Protein AF-A0A8D9HMT9-F1 (afdb_monomer_lite)

Foldseek 3Di:
DLVVQPPDDDDDDPVVVVVVVVSVVCVPDPDLLPDALVNCVPRPLVSDDQKDALLRCCVVPNDPPDPPDDHDNRDIGGDRLVSNLSNVLVVLVVVLVVLVPDPDDPPVNPVVNVVSVVVNVVSCVVVVCVVVPPDD

Radius of gyration: 18.55 Å; chains: 1; bounding box: 44×44×48 Å

Secondary structure (DSSP, 8-state):
-GGGGGGG----TTHHHHHHHHHHHHHH-SSGGGS-HHHHHHHTTTTS-SEEEHHHHHHHH-----SS----TT-EEE-HHHHHHHHHHHHHHHHHHHHHHS---THHHHHHHHHHHHHHHHHHHHHHHHHH----

Organism: Brassica campestris (NCBI:txid3711)

Sequence (136 aa):
MIRSFASSVTYSGEAEEECSELIEYDASLDYLCNLSPQRFQALYASKLPQSITGEEFMEKYGDHWDSVTTIDRKGTYHIMAPTKHPIYENFGVQAFKALLTATPSEEQVIGLRGGLCTSAMIATVRVGLALMVQTD

pLDDT: mean 72.89, std 21.28, range [33.03, 95.69]

Structure (mmCIF, N/CA/C/O backbone):
data_AF-A0A8D9HMT9-F1
#
_entry.id   AF-A0A8D9HMT9-F1
#
loop_
_atom_site.group_PDB
_atom_site.id
_atom_site.type_symbol
_atom_site.label_atom_id
_atom_site.label_alt_id
_atom_site.label_comp_id
_atom_site.label_asym_id
_atom_site.label_entity_id
_atom_site.label_seq_id
_atom_site.pdbx_PDB_ins_code
_atom_site.Cartn_x
_atom_site.Cartn_y
_atom_site.Cartn_z
_atom_site.occupancy
_atom_site.B_iso_or_equiv
_atom_site.auth_seq_id
_atom_site.auth_comp_id
_atom_site.auth_asym_id
_atom_site.auth_atom_id
_atom_site.pdbx_PDB_model_num
ATOM 1 N N . MET A 1 1 ? -10.381 3.147 -1.752 1.00 47.28 1 MET A N 1
ATOM 2 C CA . MET A 1 1 ? -9.445 3.516 -0.662 1.00 47.28 1 MET A CA 1
ATOM 3 C C . MET A 1 1 ? -8.634 4.783 -0.978 1.00 47.28 1 MET A C 1
ATOM 5 O O . MET A 1 1 ? -8.598 5.669 -0.138 1.00 47.28 1 MET A O 1
ATOM 9 N N . ILE A 1 2 ? -8.074 4.940 -2.188 1.00 43.22 2 ILE A N 1
ATOM 10 C CA . ILE A 1 2 ? -7.237 6.103 -2.575 1.00 43.22 2 ILE A CA 1
ATOM 11 C C . ILE A 1 2 ? -8.010 7.443 -2.574 1.00 43.22 2 ILE A C 1
ATOM 13 O O . ILE A 1 2 ? -7.514 8.437 -2.047 1.00 43.22 2 ILE A O 1
ATOM 17 N N . ARG A 1 3 ? -9.273 7.461 -3.035 1.00 39.88 3 ARG A N 1
ATOM 18 C CA . ARG A 1 3 ? -10.115 8.680 -3.062 1.00 39.88 3 ARG A CA 1
ATOM 19 C C . ARG A 1 3 ? -10.289 9.368 -1.701 1.00 39.88 3 ARG A C 1
ATOM 21 O O . ARG A 1 3 ? -10.354 10.589 -1.649 1.00 39.88 3 ARG A O 1
ATOM 28 N N . SER A 1 4 ? -10.322 8.617 -0.596 1.00 42.62 4 SER A N 1
ATOM 29 C CA . SER A 1 4 ? -10.526 9.205 0.739 1.00 42.62 4 SER A CA 1
ATOM 30 C C . SER A 1 4 ? -9.288 9.937 1.274 1.00 42.62 4 SER A C 1
ATOM 32 O O . SER A 1 4 ? -9.415 10.697 2.229 1.00 42.62 4 SER A O 1
ATOM 34 N N . PHE A 1 5 ? -8.109 9.714 0.681 1.00 46.62 5 PHE A N 1
ATOM 35 C CA . PHE A 1 5 ? -6.842 10.330 1.094 1.00 46.62 5 PHE A CA 1
ATOM 36 C C . PHE A 1 5 ? -6.489 11.600 0.305 1.00 46.62 5 PHE A C 1
ATOM 38 O O . PHE A 1 5 ? -5.630 12.373 0.727 1.00 46.62 5 PHE A O 1
ATOM 45 N N . ALA A 1 6 ? -7.144 11.822 -0.836 1.00 43.75 6 ALA A N 1
ATOM 46 C CA . ALA A 1 6 ? -6.835 12.907 -1.764 1.00 43.75 6 ALA A CA 1
ATOM 47 C C . ALA A 1 6 ? -7.353 14.290 -1.318 1.00 43.75 6 ALA A C 1
ATOM 49 O O . ALA A 1 6 ? -6.872 15.307 -1.802 1.00 43.75 6 ALA A O 1
ATOM 50 N N . SER A 1 7 ? -8.298 14.353 -0.374 1.00 42.41 7 SER A N 1
ATOM 51 C CA . SER A 1 7 ? -9.077 15.572 -0.095 1.00 42.41 7 SER A CA 1
ATOM 52 C C . SER A 1 7 ? -8.351 16.688 0.687 1.00 42.41 7 SER A C 1
ATOM 54 O O . SER A 1 7 ? -8.995 17.678 1.022 1.00 42.41 7 SER A O 1
ATOM 56 N N . SER A 1 8 ? -7.061 16.565 1.027 1.00 41.22 8 SER A N 1
ATOM 57 C CA . SER A 1 8 ? -6.396 17.485 1.977 1.00 41.22 8 SER A CA 1
ATOM 58 C C . SER A 1 8 ? -5.182 18.258 1.435 1.00 41.22 8 SER A C 1
ATOM 60 O O . SER A 1 8 ? -4.301 18.609 2.220 1.00 41.22 8 SER A O 1
ATOM 62 N N . VAL A 1 9 ? -5.069 18.497 0.126 1.00 45.84 9 VAL A N 1
ATOM 63 C CA . VAL A 1 9 ? -3.913 19.211 -0.453 1.00 45.84 9 VAL A CA 1
ATOM 64 C C . VAL A 1 9 ? -4.343 20.577 -0.988 1.00 45.84 9 VAL A C 1
ATOM 66 O O . VAL A 1 9 ? -5.217 20.650 -1.841 1.00 45.84 9 VAL A O 1
ATOM 69 N N . THR A 1 10 ? -3.713 21.650 -0.505 1.00 43.03 10 THR A N 1
ATOM 70 C CA . THR A 1 10 ? -3.813 23.009 -1.061 1.00 43.03 10 THR A CA 1
ATOM 71 C C . THR A 1 10 ? -2.413 23.509 -1.425 1.00 43.03 10 THR A C 1
ATOM 73 O O . THR A 1 10 ? -1.565 23.592 -0.539 1.00 43.03 10 THR A O 1
ATOM 76 N N . TYR A 1 11 ? -2.147 23.820 -2.704 1.00 41.25 11 TYR A N 1
ATOM 77 C CA . TYR A 1 11 ? -0.969 24.589 -3.150 1.00 41.25 11 TYR A CA 1
ATOM 78 C C . TYR A 1 11 ? -1.106 25.074 -4.610 1.00 41.25 11 TYR A C 1
ATOM 80 O O . TYR A 1 11 ? -1.198 24.242 -5.496 1.00 41.25 11 TYR A O 1
ATOM 88 N N . SER A 1 12 ? -1.017 26.400 -4.799 1.00 46.94 12 SER A N 1
ATOM 89 C CA . SER A 1 12 ? -1.038 27.267 -6.006 1.00 46.94 12 SER A CA 1
ATOM 90 C C . SER A 1 12 ? -1.208 26.691 -7.438 1.00 46.94 12 SER A C 1
ATOM 92 O O . SER A 1 12 ? -0.366 25.950 -7.950 1.00 46.94 12 SER A O 1
ATOM 94 N N . GLY A 1 13 ? -2.213 27.263 -8.118 1.00 45.31 13 GLY A N 1
ATOM 95 C CA . GLY A 1 13 ? -2.948 26.916 -9.352 1.00 45.31 13 GLY A CA 1
ATOM 96 C C . GLY A 1 13 ? -2.320 26.418 -10.661 1.00 45.31 13 GLY A C 1
ATOM 97 O O . GLY A 1 13 ? -3.096 26.166 -11.570 1.00 45.31 13 GLY A O 1
ATOM 98 N N . GLU A 1 14 ? -1.009 26.223 -10.808 1.00 40.31 14 GLU A N 1
ATOM 99 C CA . GLU A 1 14 ? -0.453 25.558 -12.022 1.00 40.31 14 GLU A CA 1
ATOM 100 C C . GLU A 1 14 ? 0.119 24.173 -11.703 1.00 40.31 14 GLU A C 1
ATOM 102 O O . GLU A 1 14 ? 0.006 23.238 -12.489 1.00 40.31 14 GLU A O 1
ATOM 107 N N . ALA A 1 15 ? 0.618 24.003 -10.477 1.00 51.47 15 ALA A N 1
ATOM 108 C CA . ALA A 1 15 ? 0.893 22.692 -9.903 1.00 51.47 15 ALA A CA 1
ATOM 109 C C . ALA A 1 15 ? -0.397 21.960 -9.481 1.00 51.47 15 ALA A C 1
ATOM 111 O O . ALA A 1 15 ? -0.358 20.755 -9.244 1.00 51.47 15 ALA A O 1
ATOM 112 N N . GLU A 1 16 ? -1.529 22.668 -9.366 1.00 50.75 16 GLU A N 1
ATOM 113 C CA . GLU A 1 16 ? -2.823 22.089 -8.973 1.00 50.75 16 GLU A CA 1
ATOM 114 C C . GLU A 1 16 ? -3.378 21.155 -10.048 1.00 50.75 16 GLU A C 1
ATOM 116 O O . GLU A 1 16 ? -3.822 20.063 -9.700 1.00 50.75 16 GLU A O 1
ATOM 121 N N . GLU A 1 17 ? -3.301 21.524 -11.331 1.00 52.22 17 GLU A N 1
ATOM 122 C CA . GLU A 1 17 ? -3.840 20.689 -12.414 1.00 52.22 17 GLU A CA 1
ATOM 123 C C . GLU A 1 17 ? -2.993 19.429 -12.635 1.00 52.22 17 GLU A C 1
ATOM 125 O O . GLU A 1 17 ? -3.529 18.325 -12.597 1.00 52.22 17 GLU A O 1
ATOM 130 N N . GLU A 1 18 ? -1.662 19.555 -12.713 1.00 59.12 18 GLU A N 1
ATOM 131 C CA . GLU A 1 18 ? -0.759 18.399 -12.844 1.00 59.12 18 GLU A CA 1
ATOM 132 C C . GLU A 1 18 ? -0.836 17.469 -11.614 1.00 59.12 18 GLU A C 1
ATOM 134 O O . GLU A 1 18 ? -0.837 16.243 -11.733 1.00 59.12 18 GLU A O 1
ATOM 139 N N . CYS A 1 19 ? -0.962 18.023 -10.402 1.00 62.41 19 CYS A N 1
ATOM 140 C CA . CYS A 1 19 ? -1.153 17.224 -9.189 1.00 62.41 19 CYS A CA 1
ATOM 141 C C . CYS A 1 19 ? -2.527 16.532 -9.169 1.00 62.41 19 CYS A C 1
ATOM 143 O O . CYS A 1 19 ? -2.613 15.369 -8.763 1.00 62.41 19 CYS A O 1
ATOM 145 N N . SER A 1 20 ? -3.579 17.216 -9.631 1.00 64.06 20 SER A N 1
ATOM 146 C CA . SER A 1 20 ? -4.941 16.683 -9.714 1.00 64.06 20 SER A CA 1
ATOM 147 C C . SER A 1 20 ? -5.036 15.535 -10.720 1.00 64.06 20 SER A C 1
ATOM 149 O O . SER A 1 20 ? -5.521 14.462 -10.365 1.00 64.06 20 SER A O 1
ATOM 151 N N . GLU A 1 21 ? -4.487 15.695 -11.926 1.00 68.50 21 GLU A N 1
ATOM 152 C CA . GLU A 1 21 ? -4.457 14.644 -12.954 1.00 68.50 21 GLU A CA 1
ATOM 153 C C . GLU A 1 21 ? -3.713 13.388 -12.476 1.00 68.50 21 GLU A C 1
ATOM 155 O O . GLU A 1 21 ? -4.173 12.259 -12.667 1.00 68.50 21 GLU A O 1
ATOM 160 N N . LEU A 1 22 ? -2.585 13.557 -11.779 1.00 74.75 22 LEU A N 1
ATOM 161 C CA . LEU A 1 22 ? -1.833 12.423 -11.241 1.00 74.75 22 LEU A CA 1
ATOM 162 C C . LEU A 1 22 ? -2.571 11.714 -10.090 1.00 74.75 22 LEU A C 1
ATOM 164 O O . LEU A 1 22 ? -2.394 10.512 -9.891 1.00 74.75 22 LEU A O 1
ATOM 168 N N . ILE A 1 23 ? -3.384 12.433 -9.312 1.00 79.31 23 ILE A N 1
ATOM 169 C CA . ILE A 1 23 ? -4.240 11.841 -8.273 1.00 79.31 23 ILE A CA 1
ATOM 170 C C . ILE A 1 23 ? -5.413 11.081 -8.905 1.00 79.31 23 ILE A C 1
ATOM 172 O O . ILE A 1 23 ? -5.775 10.008 -8.417 1.00 79.31 23 ILE A O 1
ATOM 176 N N . GLU A 1 24 ? -5.992 11.594 -9.991 1.00 82.62 24 GLU A N 1
ATOM 177 C CA . GLU A 1 24 ? -7.024 10.886 -10.753 1.00 82.62 24 GLU A CA 1
ATOM 178 C C . GLU A 1 24 ? -6.483 9.599 -11.378 1.00 82.62 24 GLU A C 1
ATOM 180 O O . GLU A 1 24 ? -7.122 8.550 -11.261 1.00 82.62 24 GLU A O 1
ATOM 185 N N . TYR A 1 25 ? -5.273 9.647 -11.944 1.00 87.00 25 TYR A N 1
ATOM 186 C CA . TYR A 1 25 ? -4.569 8.457 -12.413 1.00 87.00 25 TYR A CA 1
ATOM 187 C C . TYR A 1 25 ? -4.368 7.443 -11.280 1.00 87.00 25 TYR A C 1
ATOM 189 O O . TYR A 1 25 ? -4.771 6.287 -11.419 1.00 87.00 25 TYR A O 1
ATOM 197 N N . ASP A 1 26 ? -3.825 7.869 -10.134 1.00 90.31 26 ASP A N 1
ATOM 198 C CA . ASP A 1 26 ? -3.617 6.986 -8.980 1.00 90.31 26 ASP A CA 1
ATOM 199 C C . ASP A 1 26 ? -4.948 6.369 -8.497 1.00 90.31 26 ASP A C 1
ATOM 201 O O . ASP A 1 26 ? -4.994 5.207 -8.093 1.00 90.31 26 ASP A O 1
ATOM 205 N N . ALA A 1 27 ? -6.053 7.119 -8.570 1.00 85.88 27 ALA A N 1
ATOM 206 C CA . ALA A 1 27 ? -7.389 6.642 -8.220 1.00 85.88 27 ALA A CA 1
ATOM 207 C C . ALA A 1 27 ? -8.004 5.688 -9.260 1.00 85.88 27 ALA A C 1
ATOM 209 O O . ALA A 1 27 ? -8.955 4.980 -8.919 1.00 85.88 27 ALA A O 1
ATOM 210 N N . SER A 1 28 ? -7.490 5.677 -10.492 1.00 90.25 28 SER A N 1
ATOM 211 C CA . SER A 1 28 ? -7.900 4.761 -11.565 1.00 90.25 28 SER A CA 1
ATOM 212 C C . SER A 1 28 ? -7.181 3.408 -11.527 1.00 90.25 28 SER A C 1
ATOM 214 O O . SER A 1 28 ? -7.564 2.498 -12.255 1.00 90.25 28 SER A O 1
ATOM 216 N N . LEU A 1 29 ? -6.159 3.253 -10.676 1.00 91.25 29 LEU A N 1
ATOM 217 C CA . LEU A 1 29 ? -5.432 1.994 -10.530 1.00 91.25 29 LEU A CA 1
ATOM 218 C C . LEU A 1 29 ? -6.338 0.889 -9.970 1.00 91.25 29 LEU A C 1
ATOM 220 O O . LEU A 1 29 ? -6.917 1.035 -8.893 1.00 91.25 29 LEU A O 1
ATOM 224 N N . ASP A 1 30 ? -6.358 -0.261 -10.647 1.00 90.94 30 ASP A N 1
ATOM 225 C CA . ASP A 1 30 ? -7.116 -1.440 -10.200 1.00 90.94 30 ASP A CA 1
ATOM 226 C C . ASP A 1 30 ? -6.596 -2.006 -8.868 1.00 90.94 30 ASP A C 1
ATOM 228 O O . ASP A 1 30 ? -7.362 -2.489 -8.035 1.00 90.94 30 ASP A O 1
ATOM 232 N N . TYR A 1 31 ? -5.278 -1.929 -8.650 1.00 90.62 31 TYR A N 1
ATOM 233 C CA . TYR A 1 31 ? -4.605 -2.441 -7.458 1.00 90.62 31 TYR A CA 1
ATOM 234 C C . TYR A 1 31 ? -3.606 -1.425 -6.913 1.00 90.62 31 TYR A C 1
ATOM 236 O O . TYR A 1 31 ? -2.798 -0.868 -7.656 1.00 90.62 31 TYR A O 1
ATOM 244 N N . LEU A 1 32 ? -3.586 -1.254 -5.587 1.00 89.56 32 LEU A N 1
ATOM 245 C CA . LEU A 1 32 ? -2.666 -0.334 -4.908 1.00 89.56 32 LEU A CA 1
ATOM 246 C C . LEU A 1 32 ? -1.190 -0.643 -5.204 1.00 89.56 32 LEU A C 1
ATOM 248 O O . LEU A 1 32 ? -0.377 0.271 -5.304 1.00 89.56 32 LEU A O 1
ATOM 252 N N . CYS A 1 33 ? -0.836 -1.920 -5.371 1.00 93.62 33 CYS A N 1
ATOM 253 C CA . CYS A 1 33 ? 0.535 -2.339 -5.659 1.00 93.62 33 CYS A CA 1
ATOM 254 C C . CYS A 1 33 ? 1.051 -1.888 -7.034 1.00 93.62 33 CYS A C 1
ATOM 256 O O . CYS A 1 33 ? 2.252 -1.981 -7.277 1.00 93.62 33 CYS A O 1
ATOM 258 N N . ASN A 1 34 ? 0.186 -1.380 -7.918 1.00 93.50 34 ASN A N 1
ATOM 259 C CA . ASN A 1 34 ? 0.589 -0.784 -9.194 1.00 93.50 34 ASN A CA 1
ATOM 260 C C . ASN A 1 34 ? 1.137 0.643 -9.041 1.00 93.50 34 ASN A C 1
ATOM 262 O O . ASN A 1 34 ? 1.695 1.191 -9.991 1.00 93.50 34 ASN A O 1
ATOM 266 N N . LEU A 1 35 ? 1.016 1.241 -7.854 1.00 93.56 35 LEU A N 1
ATOM 267 C CA . LEU A 1 35 ? 1.679 2.495 -7.523 1.00 93.56 35 LEU A CA 1
ATOM 268 C C . LEU A 1 35 ? 3.201 2.286 -7.468 1.00 93.56 35 LEU A C 1
ATOM 270 O O . LEU A 1 35 ? 3.673 1.280 -6.942 1.00 93.56 35 LEU A O 1
ATOM 274 N N . SER A 1 36 ? 3.997 3.239 -7.959 1.00 92.12 36 SER A N 1
ATOM 275 C CA . SER A 1 36 ? 5.455 3.138 -7.815 1.00 92.12 36 SER A CA 1
ATOM 276 C C . SER A 1 36 ? 5.905 3.452 -6.377 1.00 92.12 36 SER A C 1
ATOM 278 O O . SER A 1 36 ? 5.296 4.296 -5.708 1.00 92.12 36 SER A O 1
ATOM 280 N N . PRO A 1 37 ? 7.006 2.847 -5.884 1.00 94.06 37 PRO A N 1
ATOM 281 C CA . PRO A 1 37 ? 7.560 3.167 -4.568 1.00 94.06 37 PRO A CA 1
ATOM 282 C C . PRO A 1 37 ? 7.864 4.659 -4.366 1.00 94.06 37 PRO A C 1
ATOM 284 O O . PRO A 1 37 ? 7.617 5.202 -3.291 1.00 94.06 37 PRO A O 1
ATOM 287 N N . GLN A 1 38 ? 8.373 5.337 -5.399 1.00 92.00 38 GLN A N 1
ATOM 288 C CA . GLN A 1 38 ? 8.681 6.769 -5.365 1.00 92.00 38 GLN A CA 1
ATOM 289 C C . GLN A 1 38 ? 7.406 7.597 -5.189 1.00 92.00 38 GLN A C 1
ATOM 291 O O . GLN A 1 38 ? 7.360 8.486 -4.339 1.00 92.00 38 GLN A O 1
ATOM 296 N N . ARG A 1 39 ? 6.355 7.267 -5.952 1.00 91.38 39 ARG A N 1
ATOM 297 C CA . ARG A 1 39 ? 5.049 7.929 -5.876 1.00 91.38 39 ARG A CA 1
ATOM 298 C C . ARG A 1 39 ? 4.406 7.723 -4.502 1.00 91.38 39 ARG A C 1
ATOM 300 O O . ARG A 1 39 ? 3.958 8.689 -3.887 1.00 91.38 39 ARG A O 1
ATOM 307 N N . PHE A 1 40 ? 4.446 6.494 -3.979 1.00 93.12 40 PHE A N 1
ATOM 308 C CA . PHE A 1 40 ? 3.992 6.168 -2.625 1.00 93.12 40 PHE A CA 1
ATOM 309 C C . PHE A 1 40 ? 4.704 7.002 -1.553 1.00 93.12 40 PHE A C 1
ATOM 311 O O . PHE A 1 40 ? 4.053 7.648 -0.727 1.00 93.12 40 PHE A O 1
ATOM 318 N N . GLN A 1 41 ? 6.039 7.010 -1.580 1.00 93.06 41 GLN A N 1
ATOM 319 C CA . GLN A 1 41 ? 6.856 7.682 -0.573 1.00 93.06 41 GLN A CA 1
ATOM 320 C C . GLN A 1 41 ? 6.669 9.202 -0.592 1.00 93.06 41 GLN A C 1
ATOM 322 O O . GLN A 1 41 ? 6.621 9.817 0.471 1.00 93.06 41 GLN A O 1
ATOM 327 N N . ALA A 1 42 ? 6.564 9.798 -1.782 1.00 89.88 42 ALA A N 1
ATOM 328 C CA . ALA A 1 42 ? 6.450 11.243 -1.938 1.00 89.88 42 ALA A CA 1
ATOM 329 C C . ALA A 1 42 ? 5.090 11.784 -1.476 1.00 89.88 42 ALA A C 1
ATOM 331 O O . ALA A 1 42 ? 5.036 12.856 -0.878 1.00 89.88 42 ALA A O 1
ATOM 332 N N . LEU A 1 43 ? 3.997 11.060 -1.746 1.00 89.19 43 LEU A N 1
ATOM 333 C CA . LEU A 1 43 ? 2.653 11.626 -1.601 1.00 89.19 43 LEU A CA 1
ATOM 334 C C . LEU A 1 43 ? 1.775 11.003 -0.526 1.00 89.19 43 LEU A C 1
ATOM 336 O O . LEU A 1 43 ? 0.863 11.677 -0.041 1.00 89.19 43 LEU A O 1
ATOM 340 N N . TYR A 1 44 ? 2.004 9.737 -0.182 1.00 90.31 44 TYR A N 1
ATOM 341 C CA . TYR A 1 44 ? 1.058 8.963 0.622 1.00 90.31 44 TYR A CA 1
ATOM 342 C C . TYR A 1 44 ? 1.658 8.498 1.946 1.00 90.31 44 TYR A C 1
ATOM 344 O O . TYR A 1 44 ? 0.976 8.558 2.966 1.00 90.31 44 TYR A O 1
ATOM 352 N N . ALA A 1 45 ? 2.933 8.099 1.968 1.00 91.56 45 ALA A N 1
ATOM 353 C CA . ALA A 1 45 ? 3.566 7.526 3.157 1.00 91.56 45 ALA A CA 1
ATOM 354 C C . ALA A 1 45 ? 3.467 8.435 4.395 1.00 91.56 45 ALA A C 1
ATOM 356 O O . ALA A 1 45 ? 3.135 7.960 5.475 1.00 91.56 45 ALA A O 1
ATOM 357 N N . SER A 1 46 ? 3.696 9.743 4.249 1.00 92.31 46 SER A N 1
ATOM 358 C CA . SER A 1 46 ? 3.612 10.701 5.363 1.00 92.31 46 SER A CA 1
ATOM 359 C C . SER A 1 46 ? 2.187 10.980 5.841 1.00 92.31 46 SER A C 1
ATOM 361 O O . SER A 1 46 ? 2.008 11.500 6.940 1.00 92.31 46 SER A O 1
ATOM 363 N N . LYS A 1 47 ? 1.181 10.659 5.024 1.00 90.44 47 LYS A N 1
ATOM 364 C CA . LYS A 1 47 ? -0.220 10.939 5.333 1.00 90.44 47 LYS A CA 1
ATOM 365 C C . LYS A 1 47 ? -0.914 9.743 5.990 1.00 90.44 47 LYS A C 1
ATOM 367 O O . LYS A 1 47 ? -1.922 9.928 6.665 1.00 90.44 47 LYS A O 1
ATOM 372 N N . LEU A 1 48 ? -0.389 8.529 5.811 1.00 89.50 48 LEU A N 1
ATOM 373 C CA . LEU A 1 48 ? -0.949 7.324 6.418 1.00 89.50 48 LEU A CA 1
ATOM 374 C C . LEU A 1 48 ? -0.803 7.343 7.949 1.00 89.50 48 LEU A C 1
ATOM 376 O O . LEU A 1 48 ? 0.274 7.674 8.454 1.00 89.50 48 LEU A O 1
ATOM 380 N N . PRO A 1 49 ? -1.839 6.923 8.700 1.00 91.69 49 PRO A N 1
ATOM 381 C CA . PRO A 1 49 ? -1.689 6.698 10.129 1.00 91.69 49 PRO A CA 1
ATOM 382 C C . PRO A 1 49 ? -0.687 5.566 10.378 1.00 91.69 49 PRO A C 1
ATOM 384 O O . PRO A 1 49 ? -0.499 4.684 9.540 1.00 91.69 49 PRO A O 1
ATOM 387 N N . GLN A 1 50 ? -0.065 5.548 11.556 1.00 92.88 50 GLN A N 1
ATOM 388 C CA . GLN A 1 50 ? 0.798 4.426 11.947 1.00 92.88 50 GLN A CA 1
ATOM 389 C C . GLN A 1 50 ? -0.015 3.150 12.202 1.00 92.88 50 GLN A C 1
ATOM 391 O O . GLN A 1 50 ? 0.399 2.052 11.814 1.00 92.88 50 GLN A O 1
ATOM 396 N N . SER A 1 51 ? -1.187 3.304 12.814 1.00 94.44 51 SER A N 1
ATOM 397 C CA . SER A 1 51 ? -2.110 2.225 13.142 1.00 94.44 51 SER A CA 1
ATOM 398 C C . SER A 1 51 ? -3.562 2.697 13.120 1.00 94.44 51 SER A C 1
ATOM 400 O O . SER A 1 51 ? -3.822 3.898 13.161 1.00 94.44 51 SER A O 1
ATOM 402 N N . ILE A 1 52 ? -4.489 1.746 13.067 1.00 93.56 52 ILE A N 1
ATOM 403 C CA . ILE A 1 52 ? -5.938 1.947 13.189 1.00 93.56 52 ILE A CA 1
ATOM 404 C C . ILE A 1 52 ? -6.530 0.785 13.983 1.00 93.56 52 ILE A C 1
ATOM 406 O O . ILE A 1 52 ? -6.044 -0.345 13.877 1.00 93.56 52 ILE A O 1
ATOM 410 N N . THR A 1 53 ? -7.551 1.044 14.790 1.00 95.69 53 THR A N 1
ATOM 411 C CA . THR A 1 53 ? -8.299 -0.032 15.450 1.00 95.69 53 THR A CA 1
ATOM 412 C C . THR A 1 53 ? -9.243 -0.731 14.471 1.00 95.69 53 THR A C 1
ATOM 414 O O . THR A 1 53 ? -9.659 -0.156 13.463 1.00 95.69 53 THR A O 1
ATOM 417 N N . GLY A 1 54 ? -9.604 -1.983 14.751 1.00 92.31 54 GLY A N 1
ATOM 418 C CA . GLY A 1 54 ? -10.607 -2.683 13.949 1.00 92.31 54 GLY A CA 1
ATOM 419 C C . GLY A 1 54 ? -11.967 -1.985 13.980 1.00 92.31 54 GLY A C 1
ATOM 420 O O . GLY A 1 54 ? -12.656 -1.949 12.966 1.00 92.31 54 GLY A O 1
ATOM 421 N N . GLU A 1 55 ? -12.340 -1.388 15.115 1.00 95.06 55 GLU A N 1
ATOM 422 C CA . GLU A 1 55 ? -13.563 -0.595 15.256 1.00 95.06 55 GLU A CA 1
ATOM 423 C C . GLU A 1 55 ? -13.560 0.631 14.333 1.00 95.06 55 GLU A C 1
ATOM 425 O O . GLU A 1 55 ? -14.441 0.741 13.481 1.00 95.06 55 GLU A O 1
ATOM 430 N N . GLU A 1 56 ? -12.526 1.478 14.398 1.00 93.62 56 GLU A N 1
ATOM 431 C CA . GLU A 1 56 ? -12.388 2.643 13.508 1.00 93.62 56 GLU A CA 1
ATOM 432 C C . GLU A 1 56 ? -12.348 2.238 12.028 1.00 93.62 56 GLU A C 1
ATOM 434 O O . GLU A 1 56 ? -12.899 2.929 11.167 1.00 93.62 56 GLU A O 1
ATOM 439 N N . PHE A 1 57 ? -11.691 1.117 11.709 1.00 92.38 57 PHE A N 1
ATOM 440 C CA . PHE A 1 57 ? -11.661 0.596 10.346 1.00 92.38 57 PHE A CA 1
ATOM 441 C C . PHE A 1 57 ? -13.069 0.226 9.870 1.00 92.38 57 PHE A C 1
ATOM 443 O O . PHE A 1 57 ? -13.475 0.647 8.787 1.00 92.38 57 PHE A O 1
ATOM 450 N N . MET A 1 58 ? -13.819 -0.525 10.679 1.00 91.56 58 MET A N 1
ATOM 451 C CA . MET A 1 58 ? -15.170 -0.979 10.346 1.00 91.56 58 MET A CA 1
ATOM 452 C C . MET A 1 58 ? -16.157 0.184 10.234 1.00 91.56 58 MET A C 1
ATOM 454 O O . MET A 1 58 ? -16.986 0.182 9.328 1.00 91.56 58 MET A O 1
ATOM 458 N N . GLU A 1 59 ? -16.062 1.191 11.104 1.00 93.81 59 GLU A N 1
ATOM 459 C CA . GLU A 1 59 ? -16.894 2.397 11.009 1.00 93.81 59 GLU A CA 1
ATOM 460 C C . GLU A 1 59 ? -16.624 3.178 9.722 1.00 93.81 59 GLU A C 1
ATOM 462 O O . GLU A 1 59 ? -17.551 3.669 9.076 1.00 93.81 59 GLU A O 1
ATOM 467 N N . LYS A 1 60 ? -15.350 3.288 9.331 1.00 91.06 60 LYS A N 1
ATOM 468 C CA . LYS A 1 60 ? -14.948 4.112 8.190 1.00 91.06 60 LYS A CA 1
ATOM 469 C C . LYS A 1 60 ? -15.086 3.407 6.842 1.00 91.06 60 LYS A C 1
ATOM 471 O O . LYS A 1 60 ? -15.397 4.061 5.846 1.00 91.06 60 LYS A O 1
ATOM 476 N N . TYR A 1 61 ? -14.798 2.111 6.786 1.00 88.00 61 TYR A N 1
ATOM 477 C CA . TYR A 1 61 ? -14.664 1.363 5.533 1.00 88.00 61 TYR A CA 1
ATOM 478 C C . TYR A 1 61 ? -15.617 0.170 5.418 1.00 88.00 61 TYR A C 1
ATOM 480 O O . TYR A 1 61 ? -15.800 -0.332 4.310 1.00 88.00 61 TYR A O 1
ATOM 488 N N . GLY A 1 62 ? -16.254 -0.248 6.513 1.00 88.62 62 GLY A N 1
ATOM 489 C CA . GLY A 1 62 ? -17.072 -1.456 6.549 1.00 88.62 62 GLY A CA 1
ATOM 490 C C . GLY A 1 62 ? -16.240 -2.740 6.528 1.00 88.62 62 GLY A C 1
ATOM 491 O O . GLY A 1 62 ? -15.031 -2.729 6.759 1.00 88.62 62 GLY A O 1
ATOM 492 N N . ASP A 1 63 ? -16.918 -3.856 6.265 1.00 85.62 63 ASP A N 1
ATOM 493 C CA . ASP A 1 63 ? -16.292 -5.176 6.161 1.00 85.62 63 ASP A CA 1
ATOM 494 C C . ASP A 1 63 ? -15.575 -5.362 4.808 1.00 85.62 63 ASP A C 1
ATOM 496 O O . ASP A 1 63 ? -15.947 -4.752 3.801 1.00 85.62 63 ASP A O 1
ATOM 500 N N . HIS A 1 64 ? -14.559 -6.226 4.769 1.00 80.31 64 HIS A N 1
ATOM 501 C CA . HIS A 1 64 ? -13.747 -6.503 3.578 1.00 80.31 64 HIS A CA 1
ATOM 502 C C . HIS A 1 64 ? -14.263 -7.682 2.729 1.00 80.31 64 HIS A C 1
ATOM 504 O O . HIS A 1 64 ? -13.652 -8.001 1.713 1.00 80.31 64 HIS A O 1
ATOM 510 N N . TRP A 1 65 ? -15.384 -8.311 3.112 1.00 81.69 65 TRP A N 1
ATOM 511 C CA . TRP A 1 65 ? -16.062 -9.388 2.361 1.00 81.69 65 TRP A CA 1
ATOM 512 C C . TRP A 1 65 ? -15.160 -10.578 1.996 1.00 81.69 65 TRP A C 1
ATOM 514 O O . TRP A 1 65 ? -15.336 -11.212 0.956 1.00 81.69 65 TRP A O 1
ATOM 524 N N . ASP A 1 66 ? -14.203 -10.893 2.866 1.00 84.00 66 ASP A N 1
ATOM 525 C CA . ASP A 1 66 ? -13.370 -12.086 2.740 1.00 84.00 66 ASP A CA 1
ATOM 526 C C . ASP A 1 66 ? -13.930 -13.144 3.688 1.00 84.00 66 ASP A C 1
ATOM 528 O O . ASP A 1 66 ? -14.136 -12.879 4.868 1.00 84.00 66 ASP A O 1
ATOM 532 N N . SER A 1 67 ? -14.201 -14.340 3.170 1.00 85.56 67 SER A N 1
ATOM 533 C CA . SER A 1 67 ? -14.722 -15.454 3.965 1.00 85.56 67 SER A CA 1
ATOM 534 C C . SER A 1 67 ? -13.682 -16.078 4.896 1.00 85.56 67 SER A C 1
ATOM 536 O O . SER A 1 67 ? -14.049 -16.857 5.773 1.00 85.56 67 SER A O 1
ATOM 538 N N . VAL A 1 68 ? -12.392 -15.816 4.660 1.00 88.44 68 VAL A N 1
ATOM 539 C CA . VAL A 1 68 ? -11.286 -16.465 5.380 1.00 88.44 68 VAL A CA 1
ATOM 540 C C . VAL A 1 68 ? -10.797 -15.623 6.554 1.00 88.44 68 VAL A C 1
ATOM 542 O O 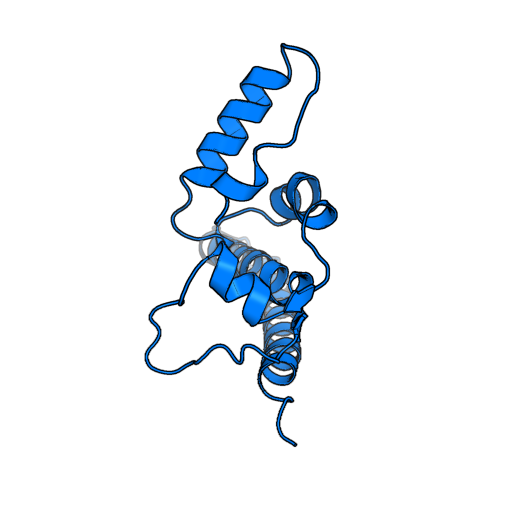. VAL A 1 68 ? -10.368 -16.179 7.565 1.00 88.44 68 VAL A O 1
ATOM 545 N N . THR A 1 69 ? -10.866 -14.299 6.446 1.00 85.75 69 THR A N 1
ATOM 546 C CA . THR A 1 69 ? -10.406 -13.381 7.489 1.00 85.75 69 THR A CA 1
ATOM 547 C C . THR A 1 69 ? -11.576 -12.650 8.142 1.00 85.75 69 THR A C 1
ATOM 549 O O . THR A 1 69 ? -12.666 -12.535 7.591 1.00 85.75 69 THR A O 1
ATOM 552 N N . THR A 1 70 ? -11.397 -12.208 9.383 1.00 88.50 70 THR A N 1
ATOM 553 C CA . THR A 1 70 ? -12.395 -11.413 10.105 1.00 88.50 70 THR A CA 1
ATOM 554 C C . THR A 1 70 ? -11.672 -10.319 10.864 1.00 88.50 70 THR A C 1
ATOM 556 O O . THR A 1 70 ? -10.648 -10.573 11.500 1.00 88.50 70 THR A O 1
ATOM 559 N N . ILE A 1 71 ? -12.207 -9.103 10.805 1.00 89.75 71 ILE A N 1
ATOM 560 C CA . ILE A 1 71 ? -11.645 -7.962 11.523 1.00 89.75 71 ILE A CA 1
ATOM 561 C C . ILE A 1 71 ? -12.047 -8.054 12.996 1.00 89.75 71 ILE A C 1
ATOM 563 O O . ILE A 1 71 ? -13.231 -7.976 13.338 1.00 89.75 71 ILE A O 1
ATOM 567 N N . ASP A 1 72 ? -11.060 -8.184 13.882 1.00 93.44 72 ASP A N 1
ATOM 568 C CA . ASP A 1 72 ? -11.277 -8.018 15.314 1.00 93.44 72 ASP A CA 1
ATOM 569 C C . ASP A 1 72 ? -11.427 -6.528 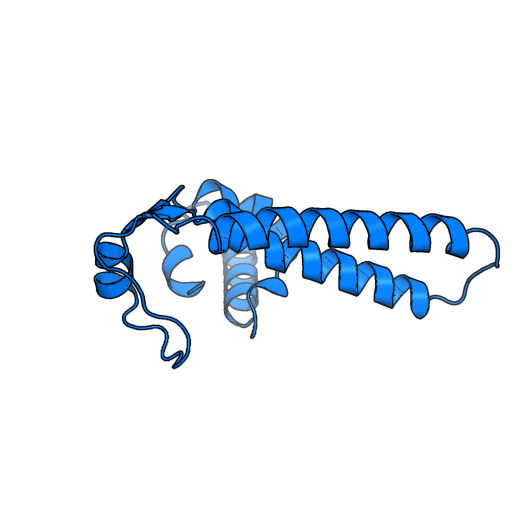15.623 1.00 93.44 72 ASP A C 1
ATOM 571 O O . ASP A 1 72 ? -10.481 -5.749 15.513 1.00 93.44 72 ASP A O 1
ATOM 575 N N . ARG A 1 73 ? -12.626 -6.130 16.060 1.00 93.56 73 ARG A N 1
ATOM 576 C CA . ARG A 1 73 ? -12.932 -4.739 16.419 1.00 93.56 73 ARG A CA 1
ATOM 577 C C . ARG A 1 73 ? -12.033 -4.200 17.531 1.00 93.56 73 ARG A C 1
ATOM 579 O O . ARG A 1 73 ? -11.749 -3.008 17.540 1.00 93.56 73 ARG A O 1
ATOM 586 N N . LYS A 1 74 ? -11.579 -5.057 18.448 1.00 94.56 74 LYS A N 1
ATOM 587 C CA . LYS A 1 74 ? -10.699 -4.659 19.559 1.00 94.56 74 LYS A CA 1
ATOM 588 C C . LYS A 1 74 ? -9.219 -4.682 19.177 1.00 94.56 74 LYS A C 1
ATOM 590 O O . LYS A 1 74 ? -8.393 -4.159 19.925 1.00 94.56 74 LYS A O 1
ATOM 595 N N . GLY A 1 75 ? -8.888 -5.268 18.028 1.00 93.25 75 GLY A N 1
ATOM 596 C CA . GLY A 1 75 ? -7.535 -5.333 17.503 1.00 93.25 75 GLY A CA 1
ATOM 597 C C . GLY A 1 75 ? -7.020 -3.961 17.073 1.00 93.25 75 GLY A C 1
ATOM 598 O O . GLY A 1 75 ? -7.780 -3.077 16.674 1.00 93.25 75 GLY A O 1
ATOM 599 N N . THR A 1 76 ? -5.700 -3.784 17.138 1.00 95.00 76 THR A N 1
ATOM 600 C CA . THR A 1 76 ? -5.000 -2.626 16.568 1.00 95.00 76 THR A CA 1
ATOM 601 C C . THR A 1 76 ? -4.088 -3.102 15.448 1.00 95.00 76 THR A C 1
ATOM 603 O O . THR A 1 76 ? -3.246 -3.975 15.652 1.00 95.00 76 THR A O 1
ATOM 606 N N . TYR A 1 77 ? -4.242 -2.502 14.271 1.00 92.31 77 TYR A N 1
ATOM 607 C CA . TYR A 1 77 ? -3.567 -2.908 13.046 1.00 92.31 77 TYR A CA 1
ATOM 608 C C . TYR A 1 77 ? -2.559 -1.851 12.607 1.00 92.31 77 TYR A C 1
ATOM 610 O O . TYR A 1 77 ? -2.891 -0.672 12.491 1.00 92.31 77 TYR A O 1
ATOM 618 N N . HIS A 1 78 ? -1.327 -2.268 12.321 1.00 94.12 78 HIS A N 1
ATOM 619 C CA . HIS A 1 78 ? -0.320 -1.400 11.713 1.00 94.12 78 HIS A CA 1
ATOM 620 C C . HIS A 1 78 ? -0.616 -1.192 10.227 1.00 94.12 78 HIS A C 1
ATOM 622 O O . HIS A 1 78 ? -0.858 -2.150 9.502 1.00 94.12 78 HIS A O 1
ATOM 628 N N . ILE A 1 79 ? -0.542 0.049 9.747 1.00 91.19 79 ILE A N 1
ATOM 629 C CA . ILE A 1 79 ? -0.907 0.373 8.356 1.00 91.19 79 ILE A CA 1
ATOM 630 C C . ILE A 1 79 ? 0.322 0.422 7.453 1.00 91.19 79 ILE A C 1
ATOM 632 O O . ILE A 1 79 ? 0.299 -0.085 6.331 1.00 91.19 79 ILE A O 1
ATOM 636 N N . MET A 1 80 ? 1.411 1.026 7.931 1.00 92.19 80 MET A N 1
ATOM 637 C CA . MET A 1 80 ? 2.548 1.374 7.079 1.00 92.19 80 MET A CA 1
ATOM 638 C C . MET A 1 80 ? 3.203 0.151 6.431 1.00 92.19 80 MET A C 1
ATOM 640 O O . MET A 1 80 ? 3.375 0.115 5.213 1.00 92.19 80 MET A O 1
ATOM 644 N N . ALA A 1 81 ? 3.574 -0.856 7.227 1.00 89.50 81 ALA A N 1
ATOM 645 C CA . ALA A 1 81 ? 4.271 -2.029 6.707 1.00 89.50 81 ALA A CA 1
ATOM 646 C C . ALA A 1 81 ? 3.389 -2.865 5.754 1.00 89.50 81 ALA A C 1
ATOM 648 O O . ALA A 1 81 ? 3.850 -3.120 4.637 1.00 89.50 81 ALA A O 1
ATOM 649 N N . PRO A 1 82 ? 2.125 -3.201 6.096 1.00 89.69 82 PRO A N 1
ATOM 650 C CA . PRO A 1 82 ? 1.233 -3.918 5.180 1.00 89.69 82 PRO A CA 1
ATOM 651 C C . PRO A 1 82 ? 0.886 -3.139 3.908 1.00 89.69 82 PRO A C 1
ATOM 653 O O . PRO A 1 82 ? 0.679 -3.750 2.868 1.00 89.69 82 PRO A O 1
ATOM 656 N N . THR A 1 83 ? 0.878 -1.802 3.953 1.00 90.56 83 THR A N 1
ATOM 657 C CA . THR A 1 83 ? 0.664 -0.971 2.755 1.00 90.56 83 THR A CA 1
ATOM 658 C C . THR A 1 83 ? 1.901 -0.939 1.859 1.00 90.56 83 THR A C 1
ATOM 660 O O . THR A 1 83 ? 1.813 -1.087 0.641 1.00 90.56 83 THR A O 1
ATOM 663 N N . LYS A 1 84 ? 3.081 -0.752 2.459 1.00 93.25 84 LYS A N 1
ATOM 664 C CA . LYS A 1 84 ? 4.353 -0.626 1.741 1.00 93.25 84 LYS A CA 1
ATOM 665 C C . LYS A 1 84 ? 4.757 -1.929 1.056 1.00 93.25 84 LYS A C 1
ATOM 667 O O . LYS A 1 84 ? 5.292 -1.905 -0.049 1.00 93.25 84 LYS A O 1
ATOM 672 N N . HIS A 1 85 ? 4.535 -3.057 1.720 1.00 90.44 85 HIS A N 1
ATOM 673 C CA . HIS A 1 85 ? 5.009 -4.359 1.269 1.00 90.44 85 HIS A CA 1
ATOM 674 C C . HIS A 1 85 ? 4.571 -4.730 -0.163 1.00 90.44 85 HIS A C 1
ATOM 676 O O . HIS A 1 85 ? 5.462 -4.903 -0.998 1.00 90.44 85 HIS A O 1
ATOM 682 N N . PRO A 1 86 ? 3.267 -4.767 -0.504 1.00 90.31 86 PRO A N 1
ATOM 683 C CA . PRO A 1 86 ? 2.824 -5.172 -1.836 1.00 90.31 86 PRO A CA 1
ATOM 684 C C . PRO A 1 86 ? 3.277 -4.200 -2.936 1.00 90.31 86 PRO A C 1
ATOM 686 O O . PRO A 1 86 ? 3.529 -4.627 -4.058 1.00 90.31 86 PRO A O 1
ATOM 689 N N . ILE A 1 87 ? 3.445 -2.909 -2.623 1.00 94.19 87 ILE A N 1
ATOM 690 C CA . ILE A 1 87 ? 3.974 -1.899 -3.557 1.00 94.19 87 ILE A CA 1
ATOM 691 C C . ILE A 1 87 ? 5.430 -2.210 -3.928 1.00 94.19 87 ILE A C 1
ATOM 693 O O . ILE A 1 87 ? 5.786 -2.292 -5.104 1.00 94.19 87 ILE A O 1
ATOM 697 N N . TYR A 1 88 ? 6.288 -2.395 -2.924 1.00 92.94 88 TYR A N 1
ATOM 698 C CA . TYR A 1 88 ? 7.715 -2.632 -3.152 1.00 92.94 88 TYR A CA 1
ATOM 699 C C . TYR A 1 88 ? 7.977 -4.013 -3.753 1.00 92.94 88 TYR A C 1
ATOM 701 O O . TYR A 1 88 ? 8.861 -4.155 -4.597 1.00 92.94 88 TYR A O 1
ATOM 709 N N . GLU A 1 89 ? 7.204 -5.020 -3.347 1.00 91.25 89 GLU A N 1
ATOM 710 C CA . GLU A 1 89 ? 7.312 -6.362 -3.909 1.00 91.25 89 GLU A CA 1
ATOM 711 C C . GLU A 1 89 ? 6.884 -6.390 -5.378 1.00 91.25 89 GLU A C 1
ATOM 713 O O . GLU A 1 89 ? 7.650 -6.871 -6.214 1.00 91.25 89 GLU A O 1
ATOM 718 N N . ASN A 1 90 ? 5.735 -5.795 -5.729 1.00 92.88 90 ASN A N 1
ATOM 719 C CA . ASN A 1 90 ? 5.308 -5.717 -7.126 1.00 92.88 90 ASN A CA 1
ATOM 720 C C . ASN A 1 90 ? 6.327 -4.951 -7.980 1.00 92.88 90 ASN A C 1
ATOM 722 O O . ASN A 1 90 ? 6.668 -5.403 -9.070 1.00 92.88 90 ASN A O 1
ATOM 726 N N . PHE A 1 91 ? 6.899 -3.851 -7.475 1.00 92.31 91 PHE A N 1
ATOM 727 C CA . PHE A 1 91 ? 7.981 -3.150 -8.171 1.00 92.31 91 PHE A CA 1
ATOM 728 C C . PHE A 1 91 ? 9.187 -4.064 -8.447 1.00 92.31 91 PHE A C 1
ATOM 730 O O . PHE A 1 91 ? 9.709 -4.080 -9.563 1.00 92.31 91 PHE A O 1
ATOM 737 N N . GLY A 1 92 ? 9.599 -4.867 -7.461 1.00 88.06 92 GLY A N 1
ATOM 738 C CA . GLY A 1 92 ? 10.662 -5.861 -7.627 1.00 88.06 92 GLY A CA 1
ATOM 739 C C . GLY A 1 92 ? 10.326 -6.919 -8.684 1.00 88.06 92 GLY A C 1
ATOM 740 O O . GLY A 1 92 ? 11.166 -7.232 -9.530 1.00 88.06 92 GLY A O 1
ATOM 741 N N . VAL A 1 93 ? 9.086 -7.418 -8.691 1.00 90.94 93 VAL A N 1
ATOM 742 C CA . VAL A 1 93 ? 8.590 -8.372 -9.696 1.00 90.94 93 VAL A CA 1
ATOM 743 C C . VAL A 1 93 ? 8.610 -7.762 -11.099 1.00 90.94 93 VAL A C 1
ATOM 745 O O . VAL A 1 93 ? 9.100 -8.401 -12.031 1.00 90.94 93 VAL A O 1
ATOM 748 N N . GLN A 1 94 ? 8.140 -6.522 -11.269 1.00 88.31 94 GLN A N 1
ATOM 749 C CA . GLN A 1 94 ? 8.157 -5.850 -12.572 1.00 88.31 94 GLN A CA 1
ATOM 750 C C . GLN A 1 94 ? 9.584 -5.584 -13.061 1.00 88.31 94 GLN A C 1
ATOM 752 O O . GLN A 1 94 ? 9.879 -5.816 -14.234 1.00 88.31 94 GLN A O 1
ATOM 757 N N . ALA A 1 95 ? 10.495 -5.174 -12.172 1.00 83.88 95 ALA A N 1
ATOM 758 C CA . ALA A 1 95 ? 11.906 -5.006 -12.510 1.00 83.88 95 ALA A CA 1
ATOM 759 C C . ALA A 1 95 ? 12.532 -6.333 -12.965 1.00 83.88 95 ALA A C 1
ATOM 761 O O . ALA A 1 95 ? 13.204 -6.393 -13.995 1.00 83.88 95 ALA A O 1
ATOM 762 N N . PHE A 1 96 ? 12.256 -7.425 -12.250 1.00 84.69 96 PHE A N 1
ATOM 763 C CA . PHE A 1 96 ? 12.731 -8.752 -12.627 1.00 84.69 96 PHE A CA 1
ATOM 764 C C . PHE A 1 96 ? 12.162 -9.217 -13.975 1.00 84.69 96 PHE A C 1
ATOM 766 O O . PHE A 1 96 ? 12.899 -9.744 -14.813 1.00 84.69 96 PHE A O 1
ATOM 773 N N . LYS A 1 97 ? 10.870 -8.973 -14.222 1.00 86.88 97 LYS A N 1
ATOM 774 C CA . LYS A 1 97 ? 10.220 -9.254 -15.507 1.00 86.88 97 LYS A CA 1
ATOM 775 C C . LYS A 1 97 ? 10.879 -8.471 -16.644 1.00 86.88 97 LYS A C 1
ATOM 777 O O . LYS A 1 97 ? 11.218 -9.075 -17.657 1.00 86.88 97 LYS A O 1
ATOM 782 N N . ALA A 1 98 ? 11.131 -7.175 -16.458 1.00 82.44 98 ALA A N 1
ATOM 783 C CA . ALA A 1 98 ? 11.816 -6.345 -17.447 1.00 82.44 98 ALA A CA 1
ATOM 784 C C . ALA A 1 98 ? 13.211 -6.897 -17.789 1.00 82.44 98 ALA A C 1
ATOM 786 O O . ALA A 1 98 ? 13.574 -6.970 -18.960 1.00 82.44 98 ALA A O 1
ATOM 787 N N . LEU A 1 99 ? 13.960 -7.374 -16.787 1.00 82.88 99 LEU A N 1
ATOM 788 C CA . LEU A 1 99 ? 15.262 -8.021 -16.985 1.00 82.88 99 LEU A CA 1
ATOM 789 C C . LEU A 1 99 ? 15.175 -9.373 -17.701 1.00 82.88 99 LEU A C 1
ATOM 791 O O . LEU A 1 99 ? 16.108 -9.762 -18.396 1.00 82.88 99 LEU A O 1
ATOM 795 N N . LEU A 1 100 ? 14.100 -10.144 -17.510 1.00 81.75 100 LEU A N 1
ATOM 796 C CA . LEU A 1 100 ? 13.848 -11.362 -18.294 1.00 81.75 100 LEU A CA 1
ATOM 797 C C . LEU A 1 100 ? 13.586 -11.051 -19.769 1.00 81.75 100 LEU A C 1
ATOM 799 O O . LEU A 1 100 ? 14.007 -11.820 -20.625 1.00 81.75 100 LEU A O 1
ATOM 803 N N . THR A 1 101 ? 12.906 -9.941 -20.052 1.00 81.00 101 THR A N 1
ATOM 804 C CA . THR A 1 101 ? 12.506 -9.558 -21.412 1.00 81.00 101 THR A CA 1
ATOM 805 C C . THR A 1 101 ? 13.525 -8.691 -22.145 1.00 81.00 101 THR A C 1
ATOM 807 O O . THR A 1 101 ? 13.439 -8.555 -23.361 1.00 81.00 101 THR A O 1
ATOM 810 N N . ALA A 1 102 ? 14.467 -8.078 -21.429 1.00 72.69 102 ALA A N 1
ATOM 811 C CA . ALA A 1 102 ? 15.539 -7.302 -22.031 1.00 72.69 102 ALA A CA 1
ATOM 812 C C . ALA A 1 102 ? 16.491 -8.236 -22.788 1.00 72.69 102 ALA A C 1
ATOM 814 O O . ALA A 1 102 ? 16.984 -9.205 -22.215 1.00 72.69 102 ALA A O 1
ATOM 815 N N . THR A 1 103 ? 16.768 -7.936 -24.059 1.00 63.88 103 THR A N 1
ATOM 816 C CA . THR A 1 103 ? 17.784 -8.633 -24.858 1.00 63.88 103 THR A CA 1
ATOM 817 C C . THR A 1 103 ? 19.166 -8.307 -24.282 1.00 63.88 103 THR A C 1
ATOM 819 O O . THR A 1 103 ? 19.593 -7.156 -24.400 1.00 63.88 103 THR A O 1
ATOM 822 N N . PRO A 1 104 ? 19.875 -9.240 -23.631 1.00 61.16 104 PRO A N 1
ATOM 823 C CA . PRO A 1 104 ? 21.093 -8.887 -22.918 1.00 61.16 104 PRO A CA 1
ATOM 824 C C . PRO A 1 104 ? 22.367 -9.264 -23.682 1.00 61.16 104 PRO A C 1
ATOM 826 O O . PRO A 1 104 ? 22.364 -10.197 -24.481 1.00 61.16 104 PRO A O 1
ATOM 829 N N . SER A 1 105 ? 23.486 -8.606 -23.362 1.00 61.84 105 SER A N 1
ATOM 830 C CA . SER A 1 105 ? 24.796 -9.267 -23.400 1.00 61.84 105 SER A CA 1
ATOM 831 C C . SER A 1 105 ? 24.952 -10.120 -22.128 1.00 61.84 105 SER A C 1
ATOM 833 O O . SER A 1 105 ? 24.537 -9.713 -21.040 1.00 61.84 105 SER A O 1
ATOM 835 N N . GLU A 1 106 ? 25.483 -11.338 -22.265 1.00 55.34 106 GLU A N 1
ATOM 836 C CA . GLU A 1 106 ? 25.307 -12.452 -21.311 1.00 55.34 106 GLU A CA 1
ATOM 837 C C . GLU A 1 106 ? 25.759 -12.186 -19.854 1.00 55.34 106 GLU A C 1
ATOM 839 O O . GLU A 1 106 ? 25.208 -12.780 -18.926 1.00 55.34 106 GLU A O 1
ATOM 844 N N . GLU A 1 107 ? 26.698 -11.269 -19.604 1.00 55.59 107 GLU A N 1
ATOM 845 C CA . GLU A 1 107 ? 27.328 -11.093 -18.281 1.00 55.59 107 GLU A CA 1
ATOM 846 C C . GLU A 1 107 ? 26.533 -10.231 -17.282 1.00 55.59 107 GLU A C 1
ATOM 848 O O . GLU A 1 107 ? 26.594 -10.468 -16.075 1.00 55.59 107 GLU A O 1
ATOM 853 N N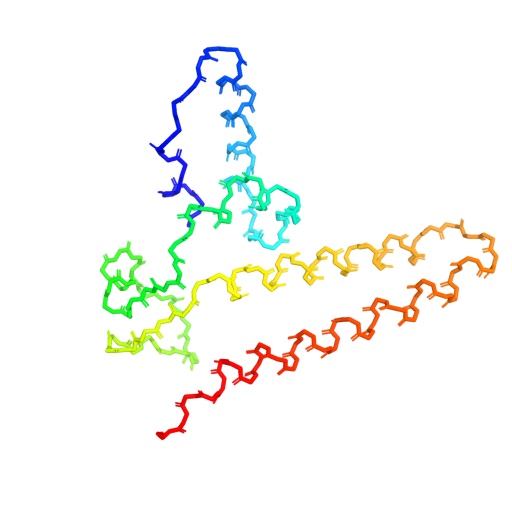 . GLN A 1 108 ? 25.739 -9.255 -17.736 1.00 55.72 108 GLN A N 1
ATOM 854 C CA . GLN A 1 108 ? 25.041 -8.324 -16.824 1.00 55.72 108 GLN A CA 1
ATOM 855 C C . GLN A 1 108 ? 23.805 -8.944 -16.149 1.00 55.72 108 GLN A C 1
ATOM 857 O O . GLN A 1 108 ? 23.278 -8.434 -15.159 1.00 55.72 108 GLN A O 1
ATOM 862 N N . VAL A 1 109 ? 23.344 -10.071 -16.680 1.00 54.91 109 VAL A N 1
ATOM 863 C CA . VAL A 1 109 ? 22.057 -10.679 -16.345 1.00 54.91 109 VAL A CA 1
ATOM 864 C C . VAL A 1 109 ? 22.130 -11.566 -15.109 1.00 54.91 109 VAL A C 1
ATOM 866 O O . VAL A 1 109 ? 21.183 -11.615 -14.326 1.00 54.91 109 VAL A O 1
ATOM 869 N N . ILE A 1 110 ? 23.243 -12.268 -14.908 1.00 53.25 110 ILE A N 1
ATOM 870 C CA . ILE A 1 110 ? 23.348 -13.316 -13.885 1.00 53.25 110 ILE A CA 1
ATOM 871 C C . ILE A 1 110 ? 23.453 -12.708 -12.475 1.00 53.25 110 ILE A C 1
ATOM 873 O O . ILE A 1 110 ? 22.789 -13.178 -11.552 1.00 53.25 110 ILE A O 1
ATOM 877 N N . GLY A 1 111 ? 24.202 -11.611 -12.311 1.00 53.66 111 GLY A N 1
ATOM 878 C CA . GLY A 1 111 ? 24.367 -10.944 -11.011 1.00 53.66 111 GLY A CA 1
ATOM 879 C C . GLY A 1 111 ? 23.104 -10.229 -10.516 1.00 53.66 111 GLY A C 1
ATOM 880 O O . GLY A 1 111 ? 22.759 -10.308 -9.337 1.00 53.66 111 GLY A O 1
ATOM 881 N N . LEU A 1 112 ? 22.369 -9.574 -11.420 1.00 54.12 112 LEU A N 1
ATOM 882 C CA . LEU A 1 112 ? 21.175 -8.799 -11.069 1.00 54.12 112 LEU A CA 1
ATOM 883 C C . LEU A 1 112 ? 19.950 -9.693 -10.800 1.00 54.12 112 LEU A C 1
ATOM 885 O O . LEU A 1 112 ? 19.122 -9.368 -9.948 1.00 54.12 112 LEU A O 1
ATOM 889 N N . ARG A 1 113 ? 19.866 -10.859 -11.461 1.00 53.50 113 ARG A N 1
ATOM 890 C CA . ARG A 1 113 ? 18.823 -11.868 -11.207 1.00 53.50 113 ARG A CA 1
ATOM 891 C C . ARG A 1 113 ? 18.904 -12.462 -9.797 1.00 53.50 113 ARG A C 1
ATOM 893 O O . ARG A 1 113 ? 17.868 -12.650 -9.170 1.00 53.50 113 ARG A O 1
ATOM 900 N N . GLY A 1 114 ? 20.109 -12.728 -9.286 1.00 53.91 114 GLY A N 1
ATOM 901 C CA . GLY A 1 114 ? 20.295 -13.339 -7.963 1.00 53.91 114 GLY A CA 1
ATOM 902 C C . GLY A 1 114 ? 19.943 -12.418 -6.787 1.00 53.91 114 GLY A C 1
ATOM 903 O O . GLY A 1 114 ? 19.363 -12.871 -5.801 1.00 53.91 114 GLY A O 1
ATOM 904 N N . GLY A 1 115 ? 20.247 -11.119 -6.891 1.00 55.75 115 GLY A N 1
ATOM 905 C CA . GLY A 1 115 ? 20.036 -10.154 -5.801 1.00 55.75 115 GLY A CA 1
ATOM 906 C C . GLY A 1 115 ? 18.570 -9.789 -5.531 1.00 55.75 115 GLY A C 1
ATOM 907 O O . GLY A 1 115 ? 18.210 -9.479 -4.398 1.00 55.75 115 GLY A O 1
ATOM 908 N N . LEU A 1 116 ? 17.702 -9.849 -6.545 1.00 53.75 116 LEU A N 1
ATOM 909 C CA . LEU A 1 116 ? 16.280 -9.509 -6.393 1.00 53.75 116 LEU A CA 1
ATOM 910 C C . LEU A 1 116 ? 15.468 -10.651 -5.758 1.00 53.75 116 LEU A C 1
ATOM 912 O O . LEU A 1 116 ? 14.585 -10.388 -4.940 1.00 53.75 116 LEU A O 1
ATOM 916 N N . CYS A 1 117 ? 15.802 -11.913 -6.054 1.00 51.84 117 CYS A N 1
ATOM 917 C CA . CYS A 1 117 ? 15.140 -13.073 -5.447 1.00 51.84 117 CYS A CA 1
ATOM 918 C C . CYS A 1 117 ? 15.351 -13.148 -3.925 1.00 51.84 117 CYS A C 1
ATOM 920 O O . CYS A 1 117 ? 14.424 -13.487 -3.192 1.00 51.84 117 CYS A O 1
ATOM 922 N N . THR A 1 118 ? 16.539 -12.797 -3.424 1.00 51.72 118 THR A N 1
ATOM 923 C CA . THR A 1 118 ? 16.833 -12.838 -1.981 1.00 51.72 118 THR A CA 1
ATOM 924 C C . THR A 1 118 ? 16.118 -11.728 -1.207 1.00 51.72 118 THR A C 1
ATOM 926 O O . THR A 1 118 ? 15.634 -11.971 -0.100 1.00 51.72 118 THR A O 1
ATOM 929 N N . SER A 1 119 ? 15.973 -10.532 -1.792 1.00 51.81 119 SER A N 1
ATOM 930 C CA . SER A 1 119 ? 15.249 -9.427 -1.149 1.00 51.81 119 SER A CA 1
ATOM 931 C C . SER A 1 119 ? 13.743 -9.680 -1.042 1.00 51.81 119 SER A C 1
ATOM 933 O O . SER A 1 119 ? 13.140 -9.265 -0.052 1.00 51.81 119 SER A O 1
ATOM 935 N N . ALA A 1 120 ? 13.135 -10.346 -2.030 1.00 48.97 120 ALA A N 1
ATOM 936 C CA . ALA A 1 120 ? 11.721 -10.722 -1.974 1.00 48.97 120 ALA A CA 1
ATOM 937 C C . ALA A 1 120 ? 11.472 -11.747 -0.854 1.00 48.97 120 ALA A C 1
ATOM 939 O O . ALA A 1 120 ? 10.614 -11.546 0.002 1.00 48.97 120 ALA A O 1
ATOM 940 N N . MET A 1 121 ? 12.314 -12.782 -0.774 1.00 48.31 121 MET A N 1
ATOM 941 C CA . MET A 1 121 ? 12.160 -13.871 0.196 1.00 48.31 121 MET A CA 1
ATOM 942 C C . MET A 1 121 ? 12.291 -13.402 1.659 1.00 48.31 121 MET A C 1
ATOM 944 O O . MET A 1 121 ? 11.543 -13.853 2.524 1.00 48.31 121 MET A O 1
ATOM 948 N N . ILE A 1 122 ? 13.190 -12.451 1.948 1.00 49.59 122 ILE A N 1
ATOM 949 C CA . ILE A 1 122 ? 13.351 -11.875 3.299 1.00 49.59 122 ILE A CA 1
ATOM 950 C C . ILE A 1 122 ? 12.156 -10.984 3.690 1.00 49.59 122 ILE A C 1
ATOM 952 O O . ILE A 1 122 ? 11.780 -10.944 4.865 1.00 49.59 122 ILE A O 1
ATOM 956 N N . ALA A 1 123 ? 11.553 -10.270 2.733 1.00 44.16 123 ALA A N 1
ATOM 957 C CA . ALA A 1 123 ? 10.419 -9.384 2.995 1.00 44.16 123 ALA A CA 1
ATOM 958 C C . ALA A 1 123 ? 9.135 -10.170 3.314 1.00 44.16 123 ALA A C 1
ATOM 960 O O . ALA A 1 123 ? 8.482 -9.873 4.316 1.00 44.16 123 ALA A O 1
ATOM 961 N N . THR A 1 124 ? 8.824 -11.212 2.535 1.00 50.31 124 THR A N 1
ATOM 962 C CA . THR A 1 124 ? 7.635 -12.060 2.738 1.00 50.31 124 THR A CA 1
ATOM 963 C C . THR A 1 124 ? 7.666 -12.774 4.094 1.00 50.31 124 THR A C 1
ATOM 965 O O . THR A 1 124 ? 6.664 -12.793 4.805 1.00 50.31 124 THR A O 1
ATOM 968 N N . VAL A 1 125 ? 8.828 -13.293 4.518 1.00 42.22 125 VAL 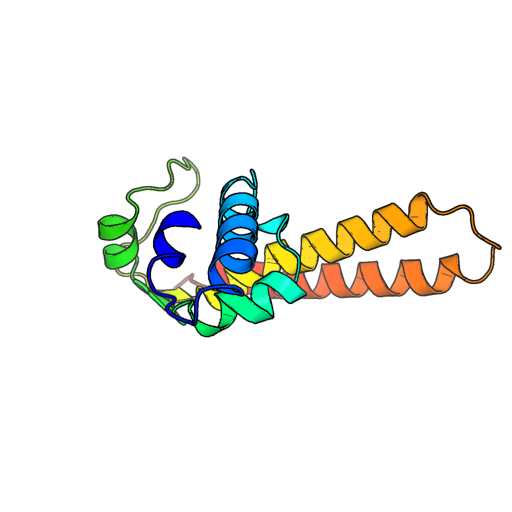A N 1
ATOM 969 C CA . VAL A 1 125 ? 8.971 -13.982 5.818 1.00 42.22 125 VAL A CA 1
ATOM 970 C C . VAL A 1 125 ? 8.766 -13.026 6.999 1.00 42.22 125 VAL A C 1
ATOM 972 O O . VAL A 1 125 ? 8.156 -13.403 7.997 1.00 42.22 125 VAL A O 1
ATOM 975 N N . ARG A 1 126 ? 9.223 -11.770 6.903 1.00 35.12 126 ARG A N 1
ATOM 976 C CA . ARG A 1 126 ? 9.067 -10.786 7.989 1.00 35.12 126 ARG A CA 1
ATOM 977 C C . ARG A 1 126 ? 7.643 -10.251 8.135 1.00 35.12 126 ARG A C 1
ATOM 979 O O . ARG A 1 126 ? 7.227 -9.987 9.258 1.00 35.12 126 ARG A O 1
ATOM 986 N N . VAL A 1 127 ? 6.904 -10.090 7.038 1.00 46.09 127 VAL A N 1
ATOM 987 C CA . VAL A 1 127 ? 5.528 -9.561 7.078 1.00 46.09 127 VAL A CA 1
ATOM 988 C C . VAL A 1 127 ? 4.506 -10.671 7.325 1.00 46.09 127 VAL A C 1
ATOM 990 O O . VAL A 1 127 ? 3.576 -10.461 8.098 1.00 46.09 127 VAL A O 1
ATOM 993 N N . GLY A 1 128 ? 4.720 -11.875 6.781 1.00 37.41 128 GLY A N 1
ATOM 994 C CA . GLY A 1 128 ? 3.913 -13.052 7.115 1.00 37.41 128 GLY A CA 1
ATOM 995 C C . GLY A 1 128 ? 3.958 -13.374 8.611 1.00 37.41 128 GLY A C 1
ATOM 996 O O . GLY A 1 128 ? 2.920 -13.627 9.211 1.00 37.41 128 GLY A O 1
ATOM 997 N N . LEU A 1 129 ? 5.129 -13.242 9.249 1.00 34.69 129 LEU A N 1
ATOM 998 C CA . LEU A 1 129 ? 5.253 -13.400 10.701 1.00 34.69 129 LEU A CA 1
ATOM 999 C C . LEU A 1 129 ? 4.556 -12.267 11.480 1.00 34.69 129 LEU A C 1
ATOM 1001 O O . LEU A 1 129 ? 3.993 -12.521 12.535 1.00 34.69 129 LEU A O 1
ATOM 1005 N N . ALA A 1 130 ? 4.521 -11.035 10.962 1.00 37.31 130 ALA A N 1
ATOM 1006 C CA . ALA A 1 130 ? 3.827 -9.919 11.617 1.00 37.31 130 ALA A CA 1
ATOM 1007 C C . ALA A 1 130 ? 2.291 -9.982 11.486 1.00 37.31 130 ALA A C 1
ATOM 1009 O O . ALA A 1 130 ? 1.593 -9.418 12.322 1.00 37.31 130 ALA A O 1
ATOM 1010 N N . LEU A 1 131 ? 1.768 -10.665 10.461 1.00 38.34 131 LEU A N 1
ATOM 1011 C CA . LEU A 1 131 ? 0.333 -10.942 10.311 1.00 38.34 131 LEU A CA 1
ATOM 1012 C C . LEU A 1 131 ? -0.097 -12.252 11.000 1.00 38.34 131 LEU A C 1
ATOM 1014 O O . LEU A 1 131 ? -1.275 -12.404 11.302 1.00 38.34 131 LEU A O 1
ATOM 1018 N N . MET A 1 132 ? 0.832 -13.183 11.266 1.00 34.75 132 MET A N 1
ATOM 1019 C CA . MET A 1 132 ? 0.547 -14.470 11.927 1.00 34.75 132 MET A CA 1
ATOM 1020 C C . MET A 1 132 ? 0.901 -14.519 13.421 1.00 34.75 132 MET A C 1
ATOM 1022 O O . MET A 1 132 ? 0.380 -15.380 14.122 1.00 34.75 132 MET A O 1
ATOM 1026 N N . VAL A 1 133 ? 1.739 -13.620 13.948 1.00 36.69 133 VAL A N 1
ATOM 1027 C CA . VAL A 1 133 ? 2.041 -13.545 15.391 1.00 36.69 133 VAL A CA 1
ATOM 1028 C C . VAL A 1 133 ? 1.107 -12.534 16.063 1.00 36.69 133 VAL A C 1
ATOM 1030 O O . VAL A 1 133 ? 1.509 -11.466 16.512 1.00 36.69 133 VAL A O 1
ATOM 1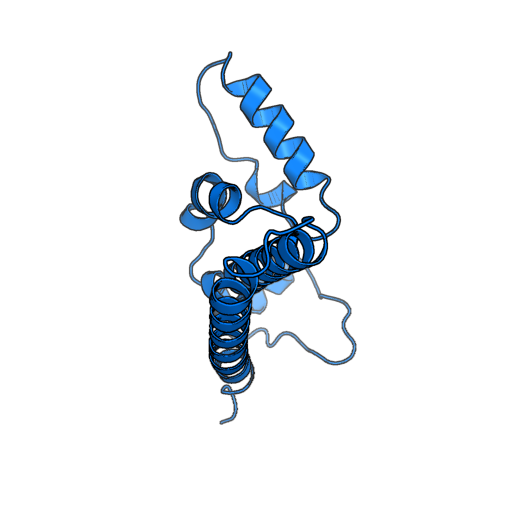033 N N . GLN A 1 134 ? -0.174 -12.889 16.102 1.00 43.50 134 GLN A N 1
ATOM 1034 C CA . GLN A 1 134 ? -1.122 -12.459 17.136 1.00 43.50 134 GLN A CA 1
ATOM 1035 C C . GLN A 1 134 ? -1.873 -13.698 17.641 1.00 43.50 134 GLN A C 1
ATOM 1037 O O . GLN A 1 134 ? -3.099 -13.749 17.658 1.00 43.50 134 GLN A O 1
ATOM 1042 N N . THR A 1 135 ? -1.118 -14.739 17.995 1.00 33.03 135 THR A N 1
ATOM 1043 C CA . THR A 1 135 ? -1.631 -15.858 18.786 1.00 33.03 135 THR A CA 1
ATOM 1044 C C . THR A 1 135 ? -1.095 -15.735 20.207 1.00 33.03 135 THR A C 1
ATOM 1046 O O . THR A 1 135 ? 0.125 -15.774 20.393 1.00 33.03 135 THR A O 1
ATOM 1049 N N . ASP A 1 136 ? -2.061 -15.627 21.120 1.00 35.28 136 ASP A N 1
ATOM 1050 C CA . ASP A 1 136 ? -2.042 -15.610 22.592 1.00 35.28 136 ASP A CA 1
ATOM 1051 C C . ASP A 1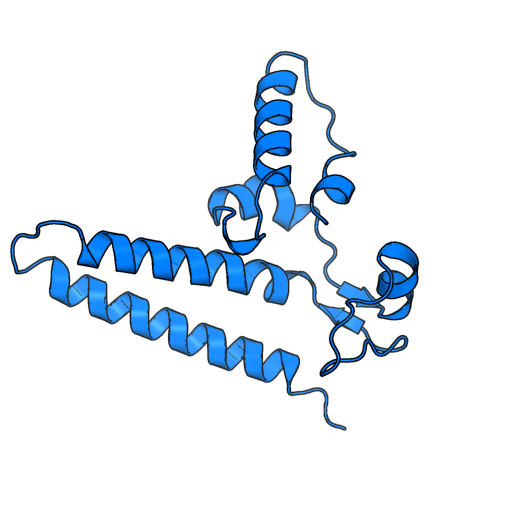 136 ? -1.625 -14.312 23.308 1.00 35.28 136 ASP A C 1
ATOM 1053 O O . ASP A 1 136 ? -0.435 -13.923 23.288 1.00 35.28 136 ASP A O 1
#